Protein AF-J9DXJ9-F1 (afdb_monomer_lite)

Secondary structure (DSSP, 8-state):
---TTSEEEEE-SSEEEEEE-SS--HHHHHHHHHHHHHHHTTSSSPPPTT-EEEEEETT---HHHHTTSTT--HHHHHHTSSSSS-----

InterPro domains:
  IPR007122 Villin/Gelsolin [PTHR11977] (1-86)
  IPR007122 Villin/Gelsolin [SM00262] (1-72)
  IPR007123 Gelsolin-like domain [PF00626] (1-65)
  IPR029006 ADF-H/Gelsolin-like domain superfamily [G3DSA:3.40.20.10] (1-86)

Structure (mmCIF, N/CA/C/O backbone):
data_AF-J9DXJ9-F1
#
_entry.id   AF-J9DXJ9-F1
#
loop_
_atom_site.group_PDB
_atom_site.id
_atom_site.type_symbol
_atom_site.label_atom_id
_atom_site.label_alt_id
_atom_site.label_comp_id
_atom_site.label_asym_id
_atom_site.label_entity_id
_atom_site.label_seq_id
_atom_site.pdbx_PDB_ins_code
_atom_site.Cartn_x
_atom_site.Cartn_y
_atom_site.Cartn_z
_atom_site.occupancy
_atom_site.B_iso_or_equiv
_atom_site.auth_seq_id
_atom_site.auth_comp_id
_atom_site.auth_asym_id
_atom_site.auth_atom_id
_atom_site.pdbx_PDB_model_num
ATOM 1 N N . ASP A 1 1 ? -1.215 -14.510 -0.597 1.00 72.31 1 ASP A N 1
ATOM 2 C CA . ASP A 1 1 ? -2.666 -14.266 -0.490 1.00 72.31 1 ASP A CA 1
ATOM 3 C C . ASP A 1 1 ? -2.924 -12.915 0.150 1.00 72.31 1 ASP A C 1
ATOM 5 O O . ASP A 1 1 ? -2.002 -12.356 0.733 1.00 72.31 1 ASP A O 1
ATOM 9 N N . LEU A 1 2 ? -4.124 -12.368 -0.042 1.00 86.81 2 LEU A N 1
ATOM 10 C CA . LEU A 1 2 ? -4.550 -11.079 0.510 1.00 86.81 2 LEU A CA 1
ATOM 11 C C . LEU A 1 2 ? -5.563 -11.339 1.624 1.00 86.81 2 LEU A C 1
ATOM 13 O O . LEU A 1 2 ? -6.463 -12.158 1.432 1.00 86.81 2 LEU A O 1
ATOM 17 N N . ASP A 1 3 ? -5.410 -10.650 2.751 1.00 89.62 3 ASP A N 1
ATOM 18 C CA . ASP A 1 3 ? -6.297 -10.775 3.908 1.00 89.62 3 ASP A CA 1
ATOM 19 C C . ASP A 1 3 ? -7.224 -9.562 3.995 1.00 89.62 3 ASP A C 1
ATOM 21 O O . ASP A 1 3 ? -6.757 -8.430 4.056 1.00 89.62 3 ASP A O 1
ATOM 25 N N . GLY A 1 4 ? -8.537 -9.800 3.988 1.00 90.94 4 GLY A N 1
ATOM 26 C CA . GLY A 1 4 ? -9.555 -8.750 4.016 1.00 90.94 4 GLY A CA 1
ATOM 27 C C . GLY A 1 4 ? -9.568 -7.908 5.286 1.00 90.94 4 GLY A C 1
ATOM 28 O O . GLY A 1 4 ? -10.108 -6.803 5.244 1.00 90.94 4 GLY A O 1
ATOM 29 N N . ASP A 1 5 ? -8.963 -8.386 6.369 1.00 93.06 5 ASP A N 1
ATOM 30 C CA . ASP A 1 5 ? -8.917 -7.671 7.644 1.00 93.06 5 ASP A CA 1
ATOM 31 C C . ASP A 1 5 ? -7.675 -6.772 7.788 1.00 93.06 5 ASP A C 1
ATOM 33 O O . ASP A 1 5 ? -7.587 -6.027 8.757 1.00 93.06 5 ASP A O 1
ATOM 37 N N . ASP A 1 6 ? -6.774 -6.761 6.797 1.00 93.00 6 ASP A N 1
ATOM 38 C CA . ASP A 1 6 ? -5.485 -6.061 6.851 1.00 93.00 6 ASP A CA 1
ATOM 39 C C . ASP A 1 6 ? -5.261 -5.063 5.696 1.00 93.00 6 ASP A C 1
ATOM 41 O O . ASP A 1 6 ? -5.968 -5.023 4.681 1.00 93.00 6 ASP A O 1
ATOM 45 N N . VAL A 1 7 ? -4.203 -4.251 5.829 1.00 95.81 7 VAL A N 1
ATOM 46 C CA . VAL A 1 7 ? -3.625 -3.473 4.721 1.00 95.81 7 VAL A CA 1
ATOM 47 C C . VAL A 1 7 ? -2.293 -4.081 4.298 1.00 95.81 7 VAL A C 1
ATOM 49 O O . VAL A 1 7 ? -1.368 -4.208 5.095 1.00 95.81 7 VAL A O 1
ATOM 52 N N . MET A 1 8 ? -2.173 -4.394 3.012 1.00 95.38 8 MET A N 1
ATOM 53 C CA . MET A 1 8 ? -1.003 -5.041 2.425 1.00 95.38 8 MET A CA 1
ATOM 54 C C . MET A 1 8 ? -0.238 -4.069 1.522 1.00 95.38 8 MET A C 1
ATOM 56 O O . MET A 1 8 ? -0.838 -3.293 0.775 1.00 95.38 8 MET A O 1
ATOM 60 N N . ILE A 1 9 ? 1.096 -4.138 1.542 1.00 94.56 9 ILE A N 1
ATOM 61 C CA . ILE A 1 9 ? 1.967 -3.375 0.635 1.00 94.56 9 ILE A CA 1
ATOM 62 C C . ILE A 1 9 ? 2.635 -4.333 -0.341 1.00 94.56 9 ILE A C 1
ATOM 64 O O . ILE A 1 9 ? 3.274 -5.301 0.067 1.00 94.56 9 ILE A O 1
ATOM 68 N N . LEU A 1 10 ? 2.517 -4.033 -1.631 1.00 93.88 10 LEU A N 1
ATOM 69 C CA . LEU A 1 10 ? 3.115 -4.809 -2.707 1.00 93.88 10 LEU A CA 1
ATOM 70 C C . LEU A 1 10 ? 4.041 -3.915 -3.533 1.00 93.88 10 LEU A C 1
ATOM 72 O O . LEU A 1 10 ? 3.595 -2.997 -4.219 1.00 93.88 10 LEU A O 1
ATOM 76 N N . ASP A 1 11 ? 5.340 -4.179 -3.462 1.00 92.06 11 ASP A N 1
ATOM 77 C CA . ASP A 1 11 ? 6.357 -3.419 -4.183 1.00 92.06 11 ASP A CA 1
ATOM 78 C C . ASP A 1 11 ? 6.660 -4.071 -5.540 1.00 92.06 11 ASP A C 1
ATOM 80 O O . ASP A 1 11 ? 7.328 -5.101 -5.618 1.00 92.06 11 ASP A O 1
ATOM 84 N N . ALA A 1 12 ? 6.163 -3.459 -6.616 1.00 91.25 12 ALA A N 1
ATOM 85 C CA . ALA A 1 12 ? 6.398 -3.870 -7.998 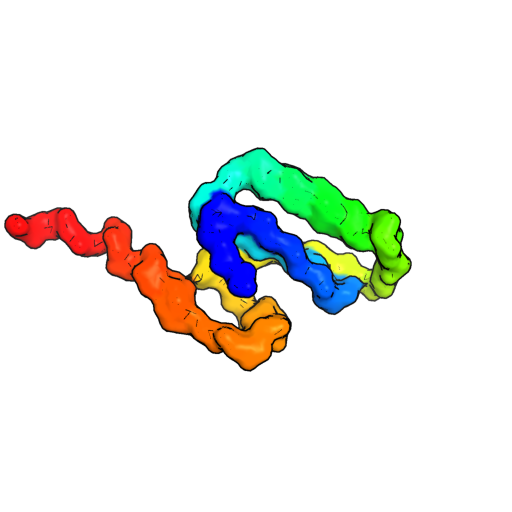1.00 91.25 12 ALA A CA 1
ATOM 86 C C . ALA A 1 12 ? 7.445 -2.974 -8.694 1.00 91.25 12 ALA A C 1
ATOM 88 O O . ALA A 1 12 ? 7.358 -2.714 -9.898 1.00 91.25 12 ALA A O 1
ATOM 89 N N . MET A 1 13 ? 8.433 -2.473 -7.940 1.00 87.50 13 MET A N 1
ATOM 90 C CA . MET A 1 13 ? 9.537 -1.603 -8.373 1.00 87.50 13 MET A CA 1
ATOM 91 C C . MET A 1 13 ? 9.105 -0.203 -8.824 1.00 87.50 13 MET A C 1
ATOM 93 O O . MET A 1 13 ? 9.449 0.781 -8.174 1.00 87.50 13 MET A O 1
ATOM 97 N N . LYS A 1 14 ? 8.370 -0.094 -9.940 1.00 91.44 14 LYS A N 1
ATOM 98 C CA . LYS A 1 14 ? 7.853 1.184 -10.471 1.00 91.44 14 LYS A CA 1
ATOM 99 C C . LYS A 1 14 ? 6.523 1.593 -9.845 1.00 91.44 14 LYS A C 1
ATOM 101 O O . LYS A 1 14 ? 6.128 2.753 -9.937 1.00 91.44 14 LYS A O 1
ATOM 106 N N . VAL A 1 15 ? 5.813 0.648 -9.241 1.00 94.69 15 VAL A N 1
ATOM 107 C CA . VAL A 1 15 ? 4.536 0.903 -8.578 1.00 94.69 15 VAL A CA 1
ATOM 108 C C . VAL A 1 15 ? 4.553 0.216 -7.226 1.00 94.69 15 VAL A C 1
ATOM 110 O O . VAL A 1 15 ? 4.861 -0.969 -7.135 1.00 94.69 15 VAL A O 1
ATOM 113 N N . ILE A 1 16 ? 4.217 0.965 -6.185 1.00 95.69 16 ILE A N 1
ATOM 114 C CA . ILE A 1 16 ? 4.005 0.447 -4.838 1.00 95.69 16 ILE A CA 1
ATOM 115 C C . ILE A 1 16 ? 2.495 0.402 -4.633 1.00 95.69 16 ILE A C 1
ATOM 117 O O . ILE A 1 16 ? 1.841 1.441 -4.538 1.00 95.69 16 ILE A O 1
ATOM 121 N N . TYR A 1 17 ? 1.921 -0.793 -4.605 1.00 96.62 17 TYR A N 1
ATOM 122 C CA . TYR A 1 17 ? 0.501 -0.958 -4.338 1.00 96.62 17 TYR A CA 1
ATOM 123 C C . TYR A 1 17 ? 0.246 -0.999 -2.837 1.00 96.62 17 TYR A C 1
ATOM 125 O O . TYR A 1 17 ? 0.922 -1.717 -2.105 1.00 96.62 17 TYR A O 1
ATOM 133 N N . VAL A 1 18 ? -0.761 -0.256 -2.395 1.00 97.44 18 VAL A N 1
ATOM 134 C CA . VAL A 1 18 ? -1.335 -0.362 -1.053 1.00 97.44 18 VAL A CA 1
ATOM 135 C C . VAL A 1 18 ? -2.713 -0.975 -1.224 1.00 97.44 18 VAL A C 1
ATOM 137 O O . VAL A 1 18 ? -3.650 -0.291 -1.638 1.00 97.44 18 VAL A O 1
ATOM 140 N N . TRP A 1 19 ? -2.822 -2.276 -0.981 1.00 96.94 19 TRP A N 1
ATOM 141 C CA . TRP A 1 19 ? -4.092 -2.984 -1.040 1.00 96.94 19 TRP A CA 1
ATOM 142 C C . TRP A 1 19 ? -4.774 -2.902 0.327 1.00 96.94 19 TRP A C 1
ATOM 144 O O . TRP A 1 19 ? -4.164 -3.216 1.345 1.00 96.94 19 TRP A O 1
ATOM 154 N N . ILE A 1 20 ? -6.018 -2.437 0.354 1.00 95.94 20 ILE A N 1
ATOM 155 C CA . ILE A 1 20 ? -6.774 -2.141 1.569 1.00 95.94 20 ILE A CA 1
ATOM 156 C C . ILE A 1 20 ? -7.920 -3.143 1.678 1.00 95.94 20 ILE A C 1
ATOM 158 O O . ILE A 1 20 ? -8.866 -3.089 0.882 1.00 95.94 20 ILE A O 1
ATOM 162 N N . GLY A 1 21 ? -7.837 -4.012 2.683 1.00 94.81 21 GLY A N 1
ATOM 163 C CA . GLY A 1 21 ? -8.906 -4.921 3.061 1.00 94.81 21 GLY A CA 1
ATOM 164 C C . GLY A 1 21 ? -10.159 -4.179 3.524 1.00 94.81 21 GLY A C 1
ATOM 165 O O . GLY A 1 21 ? -10.094 -3.070 4.064 1.00 94.81 21 GLY A O 1
ATOM 166 N N . ALA A 1 22 ? -11.326 -4.774 3.289 1.00 93.62 22 ALA A N 1
ATOM 167 C CA . ALA A 1 22 ? -12.609 -4.205 3.687 1.00 93.62 22 ALA A CA 1
ATOM 168 C C . ALA A 1 22 ? -12.770 -4.121 5.218 1.00 93.62 22 ALA A C 1
ATOM 170 O O . ALA A 1 22 ? -13.428 -3.199 5.704 1.00 93.62 22 ALA A O 1
ATOM 171 N N . GLY A 1 23 ? -12.156 -5.047 5.959 1.00 91.81 23 GLY A N 1
ATOM 172 C CA . GLY A 1 23 ? -12.110 -5.092 7.422 1.00 91.81 23 GLY A CA 1
ATOM 173 C C . GLY A 1 23 ? -10.973 -4.276 8.045 1.00 91.81 23 GLY A C 1
ATOM 174 O O . GLY A 1 23 ? -10.988 -4.043 9.252 1.00 91.81 23 GLY A O 1
ATOM 175 N N . ALA A 1 24 ? -10.036 -3.774 7.235 1.00 95.25 24 ALA A N 1
ATOM 176 C CA . ALA A 1 24 ? -8.861 -3.064 7.726 1.00 95.25 24 ALA A CA 1
ATOM 177 C C . ALA A 1 24 ? -9.212 -1.792 8.508 1.00 95.25 24 ALA A C 1
ATOM 179 O O . ALA A 1 24 ? -10.019 -0.948 8.072 1.00 95.25 24 ALA A O 1
ATOM 180 N N . ASN A 1 25 ? -8.540 -1.598 9.638 1.00 95.06 25 ASN A N 1
ATOM 181 C CA . ASN A 1 25 ? -8.799 -0.479 10.535 1.00 95.06 25 ASN A CA 1
ATOM 182 C C . ASN A 1 25 ? -8.015 0.791 10.141 1.00 95.06 25 ASN A C 1
ATOM 184 O O . ASN A 1 25 ? -7.159 0.810 9.254 1.00 95.06 25 ASN A O 1
ATOM 188 N N . GLU A 1 26 ? -8.341 1.923 10.774 1.00 95.06 26 GLU A N 1
ATOM 189 C CA . GLU A 1 26 ? -7.683 3.202 10.464 1.00 95.06 26 GLU A CA 1
ATOM 190 C C . GLU A 1 26 ? -6.199 3.239 10.837 1.00 95.06 26 GLU A C 1
ATOM 192 O O . GLU A 1 26 ? -5.434 3.987 10.222 1.00 95.06 26 GLU A O 1
ATOM 197 N N . GLN A 1 27 ? -5.790 2.482 11.858 1.00 95.88 27 GLN A N 1
ATOM 198 C CA . GLN A 1 27 ? -4.402 2.471 12.311 1.00 95.88 27 GLN A CA 1
ATOM 199 C C . GLN A 1 27 ? -3.520 1.771 11.278 1.00 95.88 27 GLN A C 1
ATOM 201 O O . GLN A 1 27 ? -2.494 2.328 10.889 1.00 95.88 27 GLN A O 1
ATOM 206 N N . GLU A 1 28 ? -3.964 0.629 10.752 1.00 93.12 28 GLU A N 1
ATOM 207 C CA . GLU A 1 28 ? -3.300 -0.083 9.655 1.00 93.12 28 GLU A CA 1
ATOM 208 C C . GLU A 1 28 ? -3.215 0.771 8.394 1.00 93.12 28 GLU A C 1
ATOM 210 O O . GLU A 1 28 ? -2.149 0.866 7.794 1.00 93.12 28 GLU A O 1
ATOM 215 N N . LYS A 1 29 ? -4.294 1.475 8.023 1.00 93.75 29 LYS A N 1
ATOM 216 C CA . LYS A 1 29 ? -4.291 2.383 6.860 1.00 93.75 29 LYS A CA 1
ATOM 217 C C . LYS A 1 29 ? -3.241 3.487 7.001 1.00 93.75 29 LYS A C 1
ATOM 219 O O . LYS A 1 29 ? -2.479 3.733 6.068 1.00 93.75 29 LYS A O 1
ATOM 224 N N . LYS A 1 30 ? -3.162 4.127 8.174 1.00 95.56 30 LYS A N 1
ATOM 225 C CA . LYS A 1 30 ? -2.154 5.164 8.462 1.00 95.56 30 LYS A CA 1
ATOM 226 C C . LYS A 1 30 ? -0.739 4.590 8.465 1.00 95.56 30 LYS A C 1
ATOM 228 O O . LYS A 1 30 ? 0.179 5.210 7.930 1.00 95.56 30 LYS A O 1
ATOM 233 N N . LEU A 1 31 ? -0.554 3.415 9.063 1.00 95.44 31 LEU A N 1
ATOM 234 C CA . LEU A 1 31 ? 0.738 2.739 9.098 1.00 95.44 31 LEU A CA 1
ATOM 235 C C . LEU A 1 31 ? 1.203 2.376 7.684 1.00 95.44 31 LEU A C 1
ATOM 237 O O . LEU A 1 31 ? 2.346 2.656 7.328 1.00 95.44 31 LEU A O 1
ATOM 241 N N . ALA A 1 32 ? 0.310 1.828 6.865 1.00 95.44 32 ALA A N 1
ATOM 242 C CA . ALA A 1 32 ? 0.599 1.457 5.490 1.00 95.44 32 ALA A CA 1
ATOM 243 C C . ALA A 1 32 ? 0.958 2.672 4.628 1.00 95.44 32 ALA A C 1
ATOM 245 O O . ALA A 1 32 ? 1.927 2.611 3.876 1.00 95.44 32 ALA A O 1
ATOM 246 N N . ASP A 1 33 ? 0.256 3.798 4.786 1.00 95.31 33 ASP A N 1
ATOM 247 C CA . ASP A 1 33 ? 0.605 5.046 4.099 1.00 95.31 33 ASP A CA 1
ATOM 248 C C . ASP A 1 33 ? 2.021 5.515 4.467 1.00 95.31 33 ASP A C 1
ATOM 250 O O . ASP A 1 33 ? 2.802 5.902 3.594 1.00 95.31 33 ASP A O 1
ATOM 254 N N . ASN A 1 34 ? 2.400 5.432 5.744 1.00 95.69 34 ASN A N 1
ATOM 255 C CA . ASN A 1 34 ? 3.750 5.787 6.180 1.00 95.69 34 ASN A CA 1
ATOM 256 C C . ASN A 1 34 ? 4.812 4.848 5.590 1.00 95.69 34 ASN A C 1
ATOM 258 O O . ASN A 1 34 ? 5.843 5.313 5.103 1.00 95.69 34 ASN A O 1
ATOM 262 N N . ILE A 1 35 ? 4.572 3.534 5.612 1.00 94.75 35 ILE A N 1
ATOM 263 C CA . ILE A 1 35 ? 5.511 2.539 5.073 1.00 94.75 35 ILE A CA 1
ATOM 264 C C . ILE A 1 35 ? 5.644 2.686 3.550 1.00 94.75 35 ILE A C 1
ATOM 266 O O . ILE A 1 35 ? 6.760 2.703 3.034 1.00 94.75 35 ILE A O 1
ATOM 270 N N . ALA A 1 36 ? 4.537 2.867 2.827 1.00 95.06 36 ALA A N 1
ATOM 271 C CA . ALA A 1 36 ? 4.553 3.048 1.378 1.00 95.06 36 ALA A CA 1
ATOM 272 C C . ALA A 1 36 ? 5.344 4.302 0.970 1.00 95.06 36 ALA A C 1
ATOM 274 O O . ALA A 1 36 ? 6.131 4.258 0.023 1.00 95.06 36 ALA A O 1
ATOM 275 N N . ASN A 1 37 ? 5.204 5.400 1.721 1.00 95.12 37 ASN A N 1
ATOM 276 C CA . ASN A 1 37 ? 5.994 6.611 1.497 1.00 95.12 37 ASN A CA 1
ATOM 277 C C . ASN A 1 37 ? 7.492 6.393 1.747 1.00 95.12 37 ASN A C 1
ATOM 279 O O . ASN A 1 37 ? 8.306 6.876 0.963 1.00 95.12 37 ASN A O 1
ATOM 283 N N . LYS A 1 38 ? 7.875 5.630 2.779 1.00 93.62 38 LYS A N 1
ATOM 284 C CA . LYS A 1 38 ? 9.286 5.259 2.998 1.00 93.62 38 LYS A CA 1
ATOM 285 C C . LYS A 1 38 ? 9.845 4.456 1.827 1.00 93.62 38 LYS A C 1
ATOM 287 O O . LYS A 1 38 ? 10.945 4.728 1.351 1.00 93.62 38 LYS A O 1
ATOM 292 N N . TYR A 1 39 ? 9.068 3.508 1.307 1.00 91.69 39 TYR A N 1
ATOM 293 C CA . TYR A 1 39 ? 9.471 2.750 0.126 1.00 91.69 39 TYR A CA 1
ATOM 294 C C . TYR A 1 39 ? 9.640 3.659 -1.085 1.00 91.69 39 TYR A C 1
ATOM 296 O O . TYR A 1 39 ? 10.671 3.573 -1.745 1.00 91.69 39 TYR A O 1
ATOM 304 N N . LEU A 1 40 ? 8.711 4.584 -1.327 1.00 92.06 40 LEU A N 1
ATOM 305 C CA . LEU A 1 40 ? 8.817 5.551 -2.419 1.00 92.06 40 LEU A CA 1
ATOM 306 C C . LEU A 1 40 ? 10.060 6.450 -2.306 1.00 92.06 40 LEU A C 1
ATOM 308 O O . LEU A 1 40 ? 10.674 6.777 -3.318 1.00 92.06 40 LEU A O 1
ATOM 312 N N . GLN A 1 41 ? 10.459 6.813 -1.086 1.00 91.38 41 GLN A N 1
ATOM 313 C CA . GLN A 1 41 ? 11.669 7.602 -0.819 1.00 91.38 41 GLN A CA 1
ATOM 314 C C . GLN A 1 41 ? 12.969 6.807 -1.005 1.00 91.38 41 GLN A C 1
ATOM 316 O O . GLN A 1 41 ? 14.053 7.382 -0.966 1.00 91.38 41 GLN A O 1
ATOM 321 N N . GLY A 1 42 ? 12.870 5.498 -1.238 1.00 84.75 42 GLY A N 1
ATOM 322 C CA . GLY A 1 42 ? 14.018 4.624 -1.424 1.00 84.75 42 GLY A CA 1
ATOM 323 C C . GLY A 1 42 ? 14.757 4.287 -0.134 1.00 84.75 42 GLY A C 1
ATOM 324 O O . GLY A 1 42 ? 15.945 3.988 -0.187 1.00 84.75 42 GLY A O 1
ATOM 325 N N . ASP A 1 43 ? 14.049 4.300 1.001 1.00 82.44 43 ASP A N 1
ATOM 326 C CA . ASP A 1 43 ? 14.585 3.965 2.331 1.00 82.44 43 ASP A CA 1
ATOM 327 C C . ASP A 1 43 ? 15.262 2.579 2.356 1.00 82.44 43 ASP A C 1
ATOM 329 O O . ASP A 1 43 ? 16.267 2.368 3.026 1.00 82.44 43 ASP A O 1
ATOM 333 N N . THR A 1 44 ? 14.746 1.631 1.565 1.00 78.00 44 THR A N 1
ATOM 334 C CA . THR A 1 44 ? 15.308 0.278 1.431 1.00 78.00 44 THR A CA 1
ATOM 335 C C . THR A 1 44 ? 16.129 0.073 0.159 1.00 78.00 44 THR A C 1
ATOM 337 O O . THR A 1 44 ? 17.139 -0.627 0.194 1.00 78.00 44 THR A O 1
ATOM 340 N N . LEU A 1 45 ? 15.698 0.640 -0.972 1.00 82.69 45 LEU A N 1
ATOM 341 C CA . LEU A 1 45 ? 16.307 0.456 -2.292 1.00 82.69 45 LEU A CA 1
ATOM 342 C C . LEU A 1 45 ? 16.132 1.719 -3.152 1.00 82.69 45 LEU A C 1
ATOM 344 O O . LEU A 1 45 ? 15.061 2.327 -3.101 1.00 82.69 45 LEU A O 1
ATOM 348 N N . PRO A 1 46 ? 17.113 2.087 -4.003 1.00 87.94 46 PRO A N 1
ATOM 349 C CA . PRO A 1 46 ? 16.969 3.205 -4.933 1.00 87.94 46 PRO A CA 1
ATOM 350 C C . PRO A 1 46 ? 15.738 3.055 -5.830 1.00 87.94 46 PRO A C 1
ATOM 352 O O . PRO A 1 46 ? 15.491 1.984 -6.390 1.00 87.94 46 PRO A O 1
ATOM 355 N N . ARG A 1 47 ? 14.978 4.143 -5.999 1.00 90.38 47 ARG A N 1
ATOM 356 C CA . ARG A 1 47 ? 13.735 4.132 -6.778 1.00 90.38 47 ARG A CA 1
ATOM 357 C C . ARG A 1 47 ? 13.911 4.730 -8.169 1.00 90.38 47 ARG A C 1
ATOM 359 O O . ARG A 1 47 ? 14.485 5.812 -8.297 1.00 90.38 47 ARG A O 1
ATOM 366 N N . PRO A 1 48 ? 13.395 4.064 -9.219 1.00 91.06 48 PRO A N 1
ATOM 367 C CA . PRO A 1 48 ? 13.321 4.657 -10.545 1.00 91.06 48 PRO A CA 1
ATOM 368 C C . PRO A 1 48 ? 12.526 5.968 -10.540 1.00 91.06 48 PRO A C 1
ATOM 370 O O . PRO A 1 48 ? 11.551 6.124 -9.797 1.00 91.06 48 PRO A O 1
ATOM 373 N N . VAL A 1 49 ? 12.897 6.889 -11.429 1.00 91.06 49 VAL A N 1
ATOM 374 C CA . VAL A 1 49 ? 12.126 8.118 -11.661 1.00 91.06 49 VAL A CA 1
ATOM 375 C C . VAL A 1 49 ? 10.704 7.756 -12.100 1.00 91.06 49 VAL A C 1
ATOM 377 O O . VAL A 1 49 ? 10.514 6.896 -12.961 1.00 91.06 49 VAL A O 1
ATOM 380 N N . GLY A 1 50 ? 9.713 8.421 -11.504 1.00 91.56 50 GLY A N 1
ATOM 381 C CA . GLY A 1 50 ? 8.296 8.181 -11.788 1.00 91.56 50 GLY A CA 1
ATOM 382 C C . GLY A 1 50 ? 7.680 7.007 -11.025 1.00 91.56 50 GLY A C 1
ATOM 383 O O . GLY A 1 50 ? 6.567 6.603 -11.352 1.00 91.56 50 GLY A O 1
ATOM 384 N N . THR A 1 51 ? 8.374 6.460 -10.019 1.00 93.94 51 THR A N 1
ATOM 385 C CA . THR A 1 51 ? 7.760 5.500 -9.091 1.00 93.94 51 THR A CA 1
ATOM 386 C C . THR A 1 51 ? 6.564 6.149 -8.394 1.00 93.94 51 THR A C 1
ATOM 388 O O . THR A 1 51 ? 6.637 7.314 -8.003 1.00 93.94 51 THR A O 1
ATOM 391 N N . GLN A 1 52 ? 5.462 5.415 -8.245 1.00 95.25 52 GLN A N 1
ATOM 392 C CA . GLN A 1 52 ? 4.233 5.937 -7.641 1.00 95.25 52 GLN A CA 1
ATOM 393 C C . GLN A 1 52 ? 3.584 4.942 -6.683 1.00 95.25 52 GLN A C 1
ATOM 395 O O . GLN A 1 52 ? 3.747 3.729 -6.819 1.00 95.25 52 GLN A O 1
ATOM 400 N N . ILE A 1 53 ? 2.808 5.473 -5.740 1.00 96.44 53 ILE A N 1
ATOM 401 C CA . ILE A 1 53 ? 1.965 4.683 -4.844 1.00 96.44 53 ILE A CA 1
ATOM 402 C C . ILE A 1 53 ? 0.555 4.612 -5.434 1.00 96.44 53 ILE A C 1
ATOM 404 O O . ILE A 1 53 ? -0.021 5.642 -5.784 1.00 96.44 53 ILE A O 1
ATOM 408 N N . VAL A 1 54 ? -0.016 3.411 -5.518 1.00 96.56 54 VAL A N 1
ATOM 409 C CA . VAL A 1 54 ? -1.385 3.180 -6.000 1.00 96.56 54 VAL A CA 1
ATOM 410 C C . VAL A 1 54 ? -2.185 2.459 -4.924 1.00 96.56 54 VAL A C 1
ATOM 412 O O . VAL A 1 54 ? -1.840 1.352 -4.518 1.00 96.56 54 VAL A O 1
ATOM 415 N N . LYS A 1 55 ? -3.280 3.072 -4.472 1.00 96.31 55 LYS A N 1
ATOM 416 C CA . LYS A 1 55 ? -4.205 2.442 -3.524 1.00 96.31 55 LYS A CA 1
ATOM 417 C C . LYS A 1 55 ? -5.198 1.557 -4.270 1.00 96.31 55 LYS A C 1
ATOM 419 O O . LYS A 1 55 ? -5.791 1.987 -5.257 1.00 96.31 55 LYS A O 1
ATOM 424 N N . VAL A 1 56 ? -5.390 0.341 -3.779 1.00 96.00 56 VAL A N 1
ATOM 425 C CA . VAL A 1 56 ? -6.326 -0.646 -4.321 1.00 96.00 56 VAL A CA 1
ATOM 426 C C . VAL A 1 56 ? -7.252 -1.072 -3.195 1.00 96.00 56 VAL A C 1
ATOM 428 O O . VAL A 1 56 ? -6.787 -1.418 -2.119 1.00 96.00 56 VAL A O 1
ATOM 431 N N . LEU A 1 57 ? -8.561 -1.025 -3.417 1.00 94.06 57 LEU A N 1
ATOM 432 C CA . LEU A 1 57 ? -9.531 -1.492 -2.427 1.00 94.06 57 LEU A CA 1
ATOM 433 C C . LEU A 1 57 ? -9.897 -2.944 -2.729 1.00 94.06 57 LEU A C 1
ATOM 435 O O . LEU A 1 57 ? -10.013 -3.306 -3.905 1.00 94.06 57 LEU A O 1
ATOM 439 N N . GLN A 1 58 ? -10.132 -3.741 -1.689 1.00 92.62 58 GLN A N 1
ATOM 440 C CA . GLN A 1 58 ? -10.679 -5.086 -1.838 1.00 92.62 58 GLN A CA 1
ATOM 441 C C . GLN A 1 58 ? -11.945 -5.072 -2.710 1.00 92.62 58 GLN A C 1
ATOM 443 O O . GLN A 1 58 ? -12.855 -4.264 -2.509 1.00 92.62 58 GLN A O 1
ATOM 448 N N . GLY A 1 59 ? -11.995 -5.954 -3.707 1.00 89.62 59 GLY A N 1
ATOM 449 C CA . GLY A 1 59 ? -13.095 -6.043 -4.671 1.00 89.62 59 GLY A CA 1
ATOM 450 C C . GLY A 1 59 ? -13.094 -4.950 -5.750 1.00 89.62 59 GLY A C 1
ATOM 451 O O . GLY A 1 59 ? -14.003 -4.908 -6.585 1.00 89.62 59 GLY A O 1
ATOM 452 N N . LYS A 1 60 ? -12.099 -4.054 -5.752 1.00 92.81 60 LYS A N 1
ATOM 453 C CA . LYS A 1 60 ? -11.861 -3.022 -6.778 1.00 92.81 60 LYS A CA 1
ATOM 454 C C . LYS A 1 60 ? -10.462 -3.148 -7.383 1.00 92.81 60 LYS A C 1
ATOM 456 O O . LYS A 1 60 ? -9.874 -2.158 -7.817 1.00 92.81 60 LYS A O 1
ATOM 461 N N . GLU A 1 61 ? -9.922 -4.361 -7.417 1.00 92.25 61 GLU A N 1
A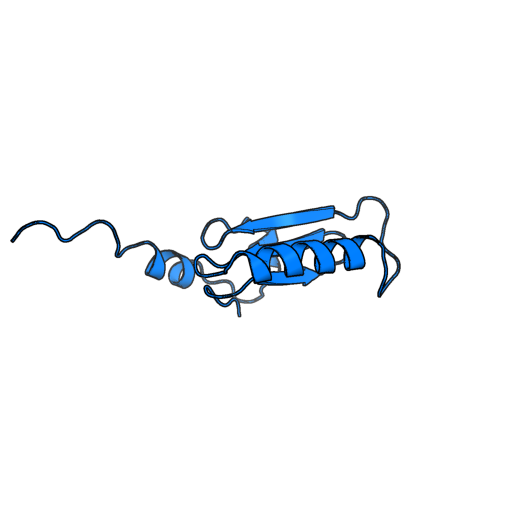TOM 462 C CA . GLU A 1 61 ? -8.605 -4.631 -7.976 1.00 92.25 61 GLU A CA 1
ATOM 463 C C . GLU A 1 61 ? -8.572 -4.371 -9.484 1.00 92.25 61 GLU A C 1
ATOM 465 O O . GLU A 1 61 ? -9.409 -4.865 -10.248 1.00 92.25 61 GLU A O 1
ATOM 470 N N . THR A 1 62 ? -7.576 -3.603 -9.926 1.00 90.50 62 THR A N 1
ATOM 471 C CA . THR A 1 62 ? -7.355 -3.316 -11.346 1.00 90.50 62 THR A CA 1
ATOM 472 C C . THR A 1 62 ? -6.719 -4.522 -12.047 1.00 90.50 62 THR A C 1
ATOM 474 O O . THR A 1 62 ? -6.019 -5.300 -11.397 1.00 90.50 62 THR A O 1
ATOM 477 N N . PRO A 1 63 ? -6.886 -4.680 -13.374 1.00 91.56 63 PRO A N 1
ATOM 478 C CA . PRO A 1 63 ? -6.208 -5.744 -14.121 1.00 91.56 63 PRO A CA 1
ATOM 479 C C . PRO A 1 63 ? -4.690 -5.766 -13.882 1.00 91.56 63 PRO A C 1
ATOM 481 O O . PRO A 1 63 ? -4.136 -6.815 -13.578 1.00 91.56 63 PRO A O 1
ATOM 484 N N . ALA A 1 64 ? -4.054 -4.589 -13.877 1.00 90.88 64 ALA A N 1
ATOM 485 C CA . ALA A 1 64 ? -2.622 -4.445 -13.616 1.00 90.88 64 ALA A CA 1
ATOM 486 C C . ALA A 1 64 ? -2.192 -4.946 -12.225 1.00 90.88 64 ALA A C 1
ATOM 488 O O . ALA A 1 64 ? -1.088 -5.456 -12.073 1.00 90.88 64 ALA A O 1
ATOM 489 N N . PHE A 1 65 ? -3.045 -4.816 -11.202 1.00 91.94 65 PHE A N 1
ATOM 490 C CA . PHE A 1 65 ? -2.767 -5.377 -9.879 1.00 91.94 65 PHE A CA 1
ATOM 491 C C . PHE A 1 65 ? -2.901 -6.905 -9.881 1.00 91.94 65 PHE A C 1
ATOM 493 O O . PHE A 1 65 ? -2.062 -7.607 -9.322 1.00 91.94 65 PHE A O 1
ATOM 500 N N . LYS A 1 66 ? -3.942 -7.428 -10.538 1.00 90.25 66 LYS A N 1
ATOM 501 C CA . LYS A 1 66 ? -4.219 -8.870 -10.606 1.00 90.25 66 LYS A CA 1
ATOM 502 C C . LYS A 1 66 ? -3.119 -9.639 -11.334 1.00 90.25 66 LYS A C 1
ATOM 504 O O . LYS A 1 66 ? -2.774 -10.734 -10.906 1.00 90.25 66 LYS A O 1
ATOM 509 N N . GLU A 1 67 ? -2.534 -9.046 -12.375 1.00 90.00 67 GLU A N 1
ATOM 510 C CA . GLU A 1 67 ? -1.419 -9.619 -13.146 1.00 90.00 67 GLU A CA 1
ATOM 511 C C . GLU A 1 67 ? -0.164 -9.908 -12.306 1.00 90.00 67 GLU A C 1
ATOM 513 O O . GLU A 1 67 ? 0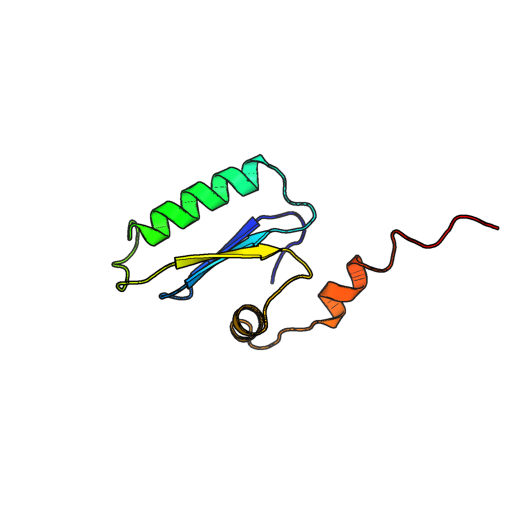.665 -10.724 -12.702 1.00 90.00 67 GLU A O 1
ATOM 518 N N . ILE A 1 68 ? -0.027 -9.293 -11.127 1.00 87.94 68 ILE A N 1
ATOM 519 C CA . ILE A 1 68 ? 1.099 -9.546 -10.215 1.00 87.94 68 ILE A CA 1
ATOM 520 C C . ILE A 1 68 ? 1.001 -10.946 -9.588 1.00 87.94 68 ILE A C 1
ATOM 522 O O . ILE A 1 68 ? 2.010 -11.531 -9.192 1.00 87.94 68 ILE A O 1
ATOM 526 N N . PHE A 1 69 ? -0.203 -11.514 -9.513 1.00 87.19 69 PHE A N 1
ATOM 527 C CA . PHE A 1 69 ? -0.453 -12.815 -8.908 1.00 87.19 69 PHE A CA 1
ATOM 528 C C . PHE A 1 69 ? -0.613 -13.881 -9.993 1.00 87.19 69 PHE A C 1
ATOM 530 O O . PHE A 1 69 ? -1.545 -13.841 -10.791 1.00 87.19 69 PHE A O 1
ATOM 537 N N . VAL A 1 70 ? 0.257 -14.894 -9.968 1.00 79.38 70 VAL A N 1
ATOM 538 C CA . VAL A 1 70 ? 0.282 -15.987 -10.962 1.00 79.38 70 VAL A CA 1
ATOM 539 C C . VAL A 1 70 ? -1.062 -16.728 -11.073 1.00 79.38 70 VAL A C 1
ATOM 541 O O . VAL A 1 70 ? -1.415 -17.187 -12.153 1.00 79.38 70 VAL A O 1
ATOM 544 N N . ASN A 1 71 ? -1.830 -16.819 -9.980 1.00 78.06 71 ASN A N 1
ATOM 545 C CA . ASN A 1 71 ? -3.112 -17.531 -9.920 1.00 78.06 71 ASN A CA 1
ATOM 546 C C . ASN A 1 71 ? -4.232 -16.663 -9.317 1.00 78.06 71 ASN A C 1
ATOM 548 O O . ASN A 1 71 ? -4.862 -17.049 -8.330 1.00 78.06 71 ASN A O 1
ATOM 552 N N . TRP A 1 72 ? -4.479 -15.475 -9.877 1.00 81.00 72 TRP A N 1
ATOM 553 C CA . TRP A 1 72 ? -5.582 -14.625 -9.417 1.00 81.00 72 TRP A CA 1
ATOM 554 C C . TRP A 1 72 ? -6.958 -15.272 -9.662 1.00 81.00 72 TRP A C 1
ATOM 556 O O . TRP A 1 72 ? -7.252 -15.737 -10.763 1.00 81.00 72 TRP A O 1
ATOM 566 N N . ASN A 1 73 ? -7.834 -15.264 -8.649 1.00 74.69 73 ASN A N 1
ATOM 567 C CA . ASN A 1 73 ? -9.190 -15.806 -8.749 1.00 74.69 73 ASN A CA 1
ATOM 568 C C . ASN A 1 73 ? -10.249 -14.792 -8.293 1.00 74.69 73 ASN A C 1
ATOM 570 O O . ASN A 1 73 ? -10.512 -14.626 -7.101 1.00 74.69 73 ASN A O 1
ATOM 574 N N . ASP A 1 74 ? -10.939 -14.195 -9.265 1.00 68.94 74 ASP A N 1
ATOM 575 C CA . ASP A 1 74 ? -12.012 -13.222 -9.027 1.00 68.94 74 ASP A CA 1
ATOM 576 C 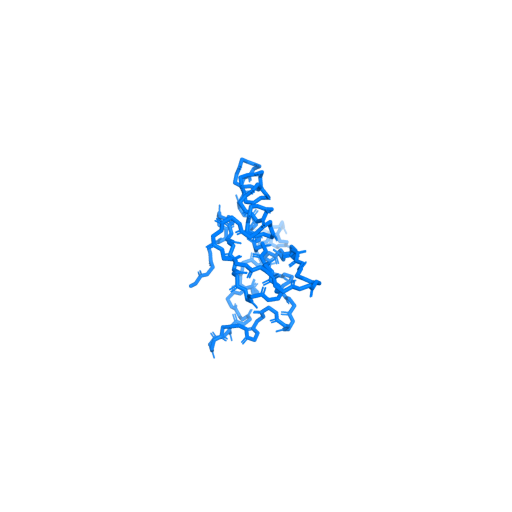C . ASP A 1 74 ? -13.213 -13.789 -8.259 1.00 68.94 74 ASP A C 1
ATOM 578 O O . ASP A 1 74 ? -13.948 -13.044 -7.611 1.00 68.94 74 ASP A O 1
ATOM 582 N N . ARG A 1 75 ? -13.422 -15.113 -8.268 1.00 59.41 75 ARG A N 1
ATOM 583 C CA . ARG A 1 75 ? -14.559 -15.731 -7.568 1.00 59.41 75 ARG A CA 1
ATOM 584 C C . ARG A 1 75 ? -14.425 -15.659 -6.048 1.00 59.41 75 ARG A C 1
ATOM 586 O O . ARG A 1 75 ? -15.445 -15.694 -5.365 1.00 59.41 75 ARG A O 1
ATOM 593 N N . ILE A 1 76 ? -13.205 -15.552 -5.519 1.00 55.53 76 ILE A N 1
ATOM 594 C CA . ILE A 1 76 ? -12.978 -15.385 -4.077 1.00 55.53 76 ILE A CA 1
ATOM 595 C C . ILE A 1 76 ? -13.346 -13.956 -3.650 1.00 55.53 76 ILE A C 1
ATOM 597 O O . ILE A 1 76 ? -14.027 -13.788 -2.642 1.00 55.53 76 ILE A O 1
ATOM 601 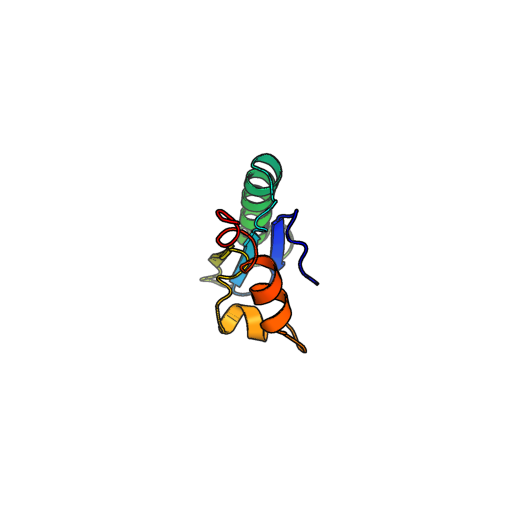N N . ALA A 1 77 ? -13.022 -12.945 -4.464 1.00 53.28 77 ALA A N 1
ATOM 602 C CA . ALA A 1 77 ? -13.387 -11.551 -4.200 1.00 53.28 77 ALA A CA 1
ATOM 603 C C . ALA A 1 77 ? -14.910 -11.306 -4.275 1.00 53.28 77 ALA A C 1
ATOM 605 O O . ALA A 1 77 ? -15.463 -10.555 -3.475 1.00 53.28 77 ALA A O 1
ATOM 606 N N . VAL A 1 78 ? -15.615 -11.987 -5.187 1.00 51.16 78 VAL A N 1
ATOM 607 C CA . VAL A 1 78 ? -17.077 -11.846 -5.343 1.00 51.16 78 VAL A CA 1
ATOM 608 C C . VAL A 1 78 ? -17.861 -12.499 -4.194 1.00 51.16 78 VAL A C 1
ATOM 610 O O . VAL A 1 78 ? -18.930 -12.012 -3.826 1.00 51.16 78 VAL A O 1
ATOM 613 N N . ARG A 1 79 ? -17.340 -13.568 -3.577 1.00 49.03 79 ARG A N 1
ATOM 614 C CA . ARG A 1 79 ? -18.078 -14.349 -2.569 1.00 49.03 79 ARG A CA 1
ATOM 615 C C . ARG A 1 79 ? -18.341 -13.584 -1.264 1.00 49.03 79 ARG A C 1
ATOM 617 O O . ARG A 1 79 ? -19.337 -13.866 -0.605 1.00 49.03 79 ARG A O 1
ATOM 624 N N . TYR A 1 80 ? -17.512 -12.593 -0.929 1.00 49.34 80 TYR A N 1
ATOM 625 C CA . TYR A 1 80 ? -17.713 -11.723 0.239 1.00 49.34 80 TYR A CA 1
ATOM 626 C C . TYR A 1 80 ? -18.659 -10.536 -0.029 1.00 49.34 80 TYR A C 1
ATOM 628 O O . TYR A 1 80 ? -19.209 -9.979 0.914 1.00 49.34 80 TYR A O 1
ATOM 636 N N . SER A 1 81 ? -18.920 -10.180 -1.295 1.00 49.66 81 SER A N 1
ATOM 637 C CA . SER A 1 81 ? -19.788 -9.047 -1.673 1.00 49.66 81 SER A CA 1
ATOM 638 C C . SER A 1 81 ? -21.267 -9.421 -1.871 1.00 49.66 81 SER A C 1
ATOM 640 O O . SER A 1 81 ? -22.070 -8.551 -2.195 1.00 49.66 81 SER A O 1
ATOM 642 N N . MET A 1 82 ? -21.650 -10.693 -1.718 1.00 47.34 82 MET A N 1
ATOM 643 C CA . MET A 1 82 ? -23.003 -11.168 -2.051 1.00 47.34 82 MET A CA 1
ATOM 644 C C . MET A 1 82 ? -23.947 -11.380 -0.855 1.00 47.34 82 MET A C 1
ATOM 646 O O . MET A 1 82 ? -25.070 -11.81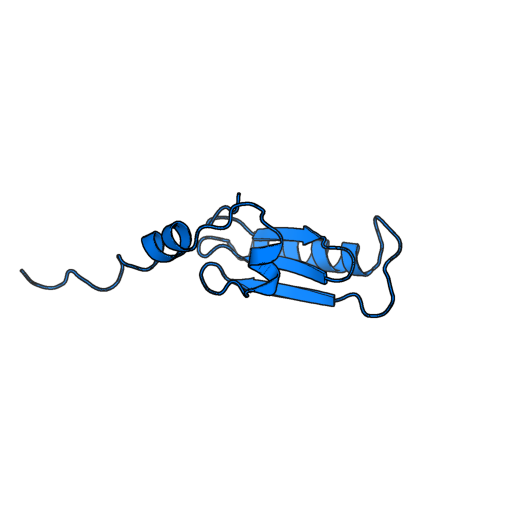7 -1.073 1.00 47.34 82 MET A O 1
ATOM 650 N N . ASN A 1 83 ? -23.560 -11.052 0.386 1.00 50.03 83 ASN A N 1
ATOM 651 C CA . ASN A 1 83 ? -24.358 -11.424 1.570 1.00 50.03 83 ASN A CA 1
ATOM 652 C C . ASN A 1 83 ? -24.886 -10.271 2.446 1.00 50.03 83 ASN A C 1
ATOM 654 O O . ASN A 1 83 ? -25.406 -10.549 3.522 1.00 50.03 83 ASN A O 1
ATOM 658 N N . SER A 1 84 ? -24.823 -9.004 2.021 1.00 49.44 84 SER A N 1
ATOM 659 C CA . SER A 1 84 ? -25.391 -7.892 2.809 1.00 49.44 84 SER A CA 1
ATOM 660 C C . SER A 1 84 ? -26.752 -7.365 2.335 1.00 49.44 84 SER A C 1
ATOM 662 O O . SER A 1 84 ? -27.353 -6.595 3.072 1.00 49.44 84 SER A O 1
ATOM 664 N N . ASP A 1 85 ? -27.288 -7.808 1.189 1.00 54.72 85 ASP A N 1
ATOM 665 C CA . ASP A 1 85 ? -28.512 -7.214 0.606 1.00 54.72 85 ASP A CA 1
ATOM 666 C C . ASP A 1 85 ? -29.677 -8.185 0.347 1.00 54.72 85 ASP A C 1
ATOM 668 O O . ASP A 1 85 ? -30.605 -7.864 -0.396 1.00 54.72 85 ASP A O 1
ATOM 672 N N . GLN A 1 86 ? -29.717 -9.359 0.987 1.00 50.47 86 GLN A N 1
ATOM 673 C CA . GLN A 1 86 ? -30.942 -10.168 0.976 1.00 50.47 86 GLN A CA 1
ATOM 674 C C . GLN A 1 86 ? -31.100 -11.036 2.228 1.00 50.47 86 GLN A C 1
ATOM 676 O O . GLN A 1 86 ? -30.662 -12.182 2.265 1.00 50.47 86 GLN A O 1
ATOM 681 N N . GLN A 1 87 ? -31.781 -10.481 3.237 1.00 43.66 87 GLN A N 1
ATOM 682 C CA . GLN A 1 87 ? -32.915 -11.133 3.912 1.00 43.66 87 GLN A CA 1
ATOM 683 C C . GLN A 1 87 ? -33.585 -10.167 4.905 1.00 43.66 87 GLN A C 1
ATOM 685 O O . GLN A 1 87 ? -33.414 -10.238 6.117 1.00 43.66 87 GLN A O 1
ATOM 690 N N . PHE A 1 88 ? -34.397 -9.261 4.356 1.00 38.50 88 PHE A N 1
ATOM 691 C CA . PHE A 1 88 ? -35.652 -8.854 4.989 1.00 38.50 88 PHE A CA 1
ATOM 692 C C . PHE A 1 88 ? -36.773 -9.592 4.233 1.00 38.50 88 PHE A C 1
ATOM 694 O O . PHE A 1 88 ? -36.727 -9.654 3.005 1.00 38.50 88 PHE A O 1
ATOM 701 N N . ASN A 1 89 ? -37.759 -10.122 4.967 1.00 32.59 89 ASN A N 1
ATOM 702 C CA . ASN A 1 89 ? -38.942 -10.895 4.535 1.00 32.59 89 ASN A CA 1
ATOM 703 C C . ASN A 1 89 ? -38.741 -12.364 4.101 1.00 32.59 89 ASN A C 1
ATOM 705 O O . ASN A 1 89 ? -38.672 -12.665 2.909 1.00 32.59 89 ASN A O 1
ATOM 709 N N . LYS A 1 90 ? -38.874 -13.305 5.042 1.00 37.19 90 LYS A N 1
ATOM 710 C CA . LYS A 1 90 ? -40.151 -13.952 5.413 1.00 37.19 90 LYS A CA 1
ATOM 711 C C . LYS A 1 90 ? -39.974 -14.813 6.659 1.00 37.19 90 LYS A C 1
ATOM 713 O O . LYS A 1 90 ? -38.893 -15.420 6.786 1.00 37.19 90 LYS A O 1
#

Foldseek 3Di:
DDDLLAWDWDCPQQEIETEHHVNHDPVRVVVSVVVSVCVVVQVPHDGDPNRYYHYHYQLRDDPVRQVVDPDRDSVVSVVVVPPPPDDDDD

Radius of gyration: 15.61 Å; chains: 1; bounding box: 57×26×26 Å

Sequence (90 aa):
DLDGDDVMILDAMKVIYVWIGAGANEQEKKLADNIANKYLQGDTLPRPVGTQIVKVLQGKETPAFKEIFVNWNDRIAVRYSMNSDQQFNK

pLDDT: mean 83.49, std 17.5, range [32.59, 97.44]

Organism: Wuchereria bancrofti (NCBI:txid6293)